Protein AF-F0GJ07-F1 (afdb_monomer_lite)

Sequence (69 aa):
YGGISAGRTRIRLSQEKLAAMLSLTRQTTNQLLKALQADGVVRLHVGEIELLDVEALRRASGLPDGGIR

Foldseek 3Di:
DDDPPQDFDKAQADLCRVCVVVVHDSVVSVVVLVVCVVVVQWDDDHRMITGRGPVVVCVVVPPDPDPDD

Secondary structure (DSSP, 8-state):
--------EEE---HHHHHHHTT--HHHHHHHHHHHHHTTSEEEETTEEEES-HHHHHHHHT--TT---

Structure (mmCIF, N/CA/C/O backbone):
data_AF-F0GJ07-F1
#
_entry.id   AF-F0GJ07-F1
#
loop_
_atom_site.group_PDB
_atom_site.id
_atom_site.type_symbol
_atom_site.label_atom_id
_atom_site.label_alt_id
_atom_site.label_comp_id
_atom_site.label_asym_id
_atom_site.label_entity_id
_atom_site.label_seq_id
_atom_site.pdbx_PDB_ins_code
_atom_site.Cartn_x
_atom_site.Cartn_y
_atom_site.Cartn_z
_atom_site.occupancy
_atom_site.B_iso_or_equiv
_atom_site.auth_seq_id
_atom_site.auth_comp_id
_atom_site.auth_asym_id
_atom_site.auth_atom_id
_atom_site.pdbx_PDB_model_num
ATOM 1 N N . TYR A 1 1 ? 7.384 -29.494 -16.199 1.00 42.41 1 TYR A N 1
ATOM 2 C CA . TYR A 1 1 ? 7.928 -28.535 -15.221 1.00 42.41 1 TYR A CA 1
ATOM 3 C C . TYR A 1 1 ? 6.816 -27.575 -14.862 1.00 42.41 1 TYR A C 1
ATOM 5 O O . TYR A 1 1 ? 6.343 -26.860 -15.735 1.00 42.41 1 TYR A O 1
ATOM 13 N N . GLY A 1 2 ? 6.281 -27.716 -13.648 1.00 39.38 2 GLY A N 1
ATOM 14 C CA . GLY A 1 2 ? 5.069 -27.035 -13.206 1.00 39.38 2 GLY A CA 1
ATOM 15 C C . GLY A 1 2 ? 5.303 -25.538 -13.110 1.00 39.38 2 GLY A C 1
ATOM 16 O O . GLY A 1 2 ? 5.951 -25.079 -12.175 1.00 39.38 2 GLY A O 1
ATOM 17 N N . GLY A 1 3 ? 4.787 -24.798 -14.090 1.00 41.84 3 GLY A N 1
ATOM 18 C CA . GLY A 1 3 ? 4.615 -23.364 -13.951 1.00 41.84 3 GLY A CA 1
ATOM 19 C C . GLY A 1 3 ? 3.743 -23.139 -12.729 1.00 41.84 3 GLY A C 1
ATOM 20 O O . GLY A 1 3 ? 2.656 -23.715 -12.631 1.00 41.84 3 GLY A O 1
ATOM 21 N N . ILE A 1 4 ? 4.251 -22.353 -11.786 1.00 50.31 4 ILE A N 1
ATOM 22 C CA . ILE A 1 4 ? 3.442 -21.620 -10.822 1.00 50.31 4 ILE A CA 1
ATOM 23 C C . ILE A 1 4 ? 2.328 -20.954 -11.624 1.00 50.31 4 ILE A C 1
ATOM 25 O O . ILE A 1 4 ? 2.504 -19.902 -12.225 1.00 50.31 4 ILE A O 1
ATOM 29 N N . SER A 1 5 ? 1.195 -21.646 -11.733 1.00 45.72 5 SER A N 1
ATOM 30 C CA . SER A 1 5 ? -0.007 -21.080 -12.317 1.00 45.72 5 SER A CA 1
ATOM 31 C C . SER A 1 5 ? -0.231 -19.805 -11.535 1.00 45.72 5 SER A C 1
ATOM 33 O O . SER A 1 5 ? -0.218 -19.880 -10.307 1.00 45.72 5 SER A O 1
ATOM 35 N N . ALA A 1 6 ? -0.324 -18.673 -12.239 1.00 52.72 6 ALA A N 1
ATOM 36 C CA . ALA A 1 6 ? -0.507 -17.329 -11.706 1.00 52.72 6 ALA A CA 1
ATOM 37 C C . ALA A 1 6 ? -1.783 -17.269 -10.849 1.00 52.72 6 ALA A C 1
ATOM 39 O O . ALA A 1 6 ? -2.844 -16.784 -11.240 1.00 52.72 6 ALA A O 1
ATOM 40 N N . GLY A 1 7 ? -1.698 -17.876 -9.676 1.00 52.31 7 GLY A N 1
ATOM 41 C CA . GLY A 1 7 ? -2.722 -17.963 -8.675 1.00 52.31 7 GLY A CA 1
ATOM 42 C C . GLY A 1 7 ? -2.565 -16.702 -7.872 1.00 52.31 7 GLY A C 1
ATOM 43 O O . GLY A 1 7 ? -1.641 -16.595 -7.066 1.00 52.31 7 GLY A O 1
ATOM 44 N N . ARG A 1 8 ? -3.442 -15.739 -8.154 1.00 63.59 8 ARG A N 1
ATOM 45 C CA . ARG A 1 8 ? -3.679 -14.541 -7.344 1.00 63.59 8 ARG A CA 1
ATOM 46 C C . ARG A 1 8 ? -3.460 -14.887 -5.870 1.00 63.59 8 ARG A C 1
ATOM 48 O O . ARG A 1 8 ? -4.274 -15.585 -5.265 1.00 63.59 8 ARG A O 1
ATOM 55 N N . THR A 1 9 ? -2.319 -14.486 -5.316 1.00 69.75 9 THR A N 1
ATOM 56 C CA . THR A 1 9 ? -1.940 -14.890 -3.961 1.00 69.75 9 THR A CA 1
ATOM 57 C C . THR A 1 9 ? -2.531 -13.863 -3.019 1.00 69.75 9 THR A C 1
ATOM 59 O O . THR A 1 9 ? -2.068 -12.728 -2.943 1.00 69.75 9 THR A O 1
ATOM 62 N N . ARG A 1 10 ? -3.615 -14.235 -2.340 1.00 74.75 10 ARG A N 1
ATOM 63 C CA . ARG A 1 10 ? -4.322 -13.343 -1.420 1.00 74.75 10 ARG A CA 1
ATOM 64 C C . ARG A 1 10 ? -3.780 -13.534 -0.010 1.00 74.75 10 ARG A C 1
ATOM 66 O O . ARG A 1 10 ? -3.901 -14.611 0.566 1.00 74.75 10 ARG A O 1
ATOM 73 N N . ILE A 1 11 ? -3.186 -12.486 0.546 1.00 81.25 11 ILE A N 1
ATOM 74 C CA . ILE A 1 11 ? -2.621 -12.485 1.893 1.00 81.25 11 ILE A CA 1
ATOM 75 C C . ILE A 1 11 ? -3.546 -11.683 2.808 1.00 81.25 11 ILE A C 1
ATOM 77 O O . ILE A 1 11 ? -3.790 -10.494 2.596 1.00 81.25 11 ILE A O 1
ATOM 81 N N . ARG A 1 12 ? -4.041 -12.323 3.873 1.00 80.50 12 ARG A N 1
ATOM 82 C CA . ARG A 1 12 ? -4.789 -11.648 4.943 1.00 80.50 12 ARG A CA 1
ATOM 83 C C . ARG A 1 12 ? -3.830 -10.925 5.877 1.00 80.50 12 ARG A C 1
ATOM 85 O O . ARG A 1 12 ? -3.440 -11.440 6.924 1.00 80.50 12 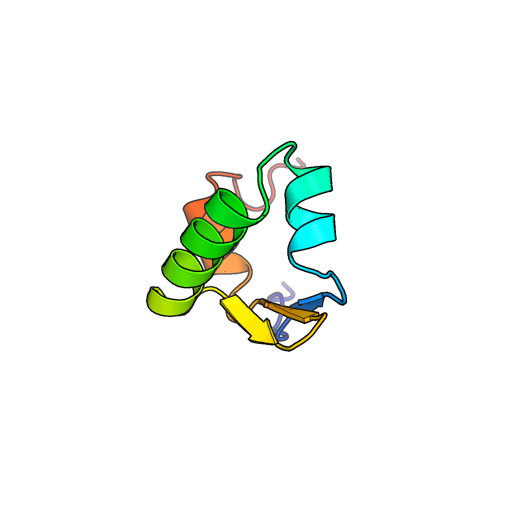ARG A O 1
ATOM 92 N N . LEU A 1 13 ? -3.406 -9.742 5.457 1.00 81.38 13 LEU A N 1
ATOM 93 C CA . LEU A 1 13 ? -2.507 -8.887 6.212 1.00 81.38 13 LEU A CA 1
ATOM 94 C C . LEU A 1 13 ? -2.987 -7.442 6.108 1.00 81.38 13 LEU A C 1
ATOM 96 O O . LEU A 1 13 ? -3.107 -6.897 5.013 1.00 81.38 13 LEU A O 1
ATOM 100 N N . SER A 1 14 ? -3.234 -6.810 7.253 1.00 83.06 14 SER A N 1
ATOM 101 C CA . SER A 1 14 ? -3.487 -5.376 7.290 1.00 83.06 14 SER A CA 1
ATOM 102 C C . SER A 1 14 ? -2.205 -4.605 6.987 1.00 83.06 14 SER A C 1
ATOM 104 O O . SER A 1 14 ? -1.098 -5.027 7.327 1.00 83.06 14 SER A O 1
ATOM 106 N N . GLN A 1 15 ? -2.356 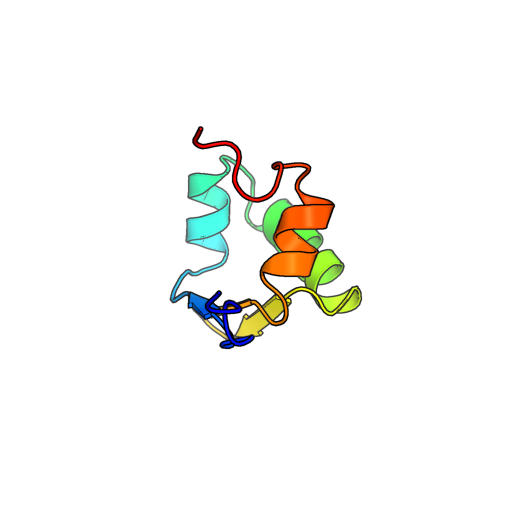-3.428 6.388 1.00 79.75 15 GLN A N 1
ATOM 107 C CA . GLN A 1 15 ? -1.232 -2.543 6.077 1.00 79.75 15 GLN A CA 1
ATOM 108 C C . GLN A 1 15 ? -0.446 -2.157 7.332 1.00 79.75 15 GLN A C 1
ATOM 110 O O . GLN A 1 15 ? 0.764 -1.999 7.283 1.00 79.75 15 GLN A O 1
ATOM 115 N N . GLU A 1 16 ? -1.129 -2.041 8.469 1.00 83.81 16 GLU A N 1
ATOM 116 C CA . GLU A 1 16 ? -0.506 -1.769 9.765 1.00 83.81 16 GLU A CA 1
ATOM 117 C C . GLU A 1 16 ? 0.405 -2.909 10.204 1.00 83.81 16 GLU A C 1
ATOM 119 O O . GLU A 1 16 ? 1.507 -2.678 10.694 1.00 83.81 16 GLU A O 1
ATOM 124 N N . LYS A 1 17 ? -0.038 -4.151 9.984 1.00 82.94 17 LYS A N 1
ATOM 125 C CA . LYS A 1 17 ? 0.746 -5.337 10.308 1.00 82.94 17 LYS A CA 1
ATOM 126 C C . LYS A 1 17 ? 1.914 -5.507 9.337 1.00 82.94 17 LYS A C 1
ATOM 128 O O . LYS A 1 17 ? 2.994 -5.884 9.774 1.00 82.94 17 LYS A O 1
ATOM 133 N N . LEU A 1 18 ? 1.738 -5.155 8.061 1.00 83.75 18 LEU A N 1
ATOM 134 C CA . LEU A 1 1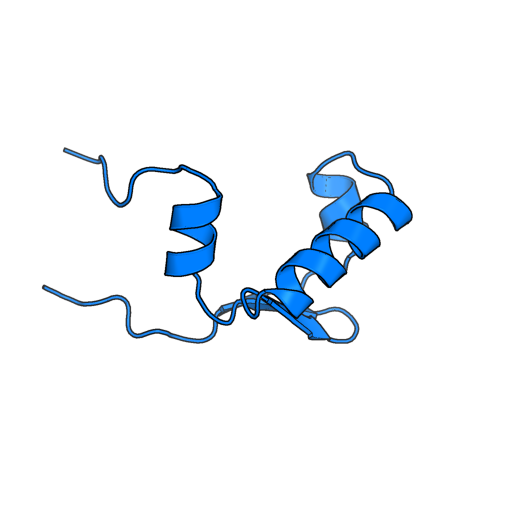8 ? 2.845 -5.070 7.103 1.00 83.75 18 LEU A CA 1
ATOM 135 C C . LEU A 1 18 ? 3.863 -3.994 7.510 1.00 83.75 18 LEU A C 1
ATOM 137 O O . LEU A 1 18 ? 5.062 -4.253 7.498 1.00 83.75 18 LEU A O 1
ATOM 141 N N . ALA A 1 19 ? 3.389 -2.816 7.917 1.00 85.50 19 ALA A N 1
ATOM 142 C CA . ALA A 1 19 ? 4.229 -1.723 8.393 1.00 85.50 19 ALA A CA 1
ATOM 143 C C . ALA A 1 19 ? 5.064 -2.163 9.602 1.00 85.50 19 ALA A C 1
ATOM 145 O O . ALA A 1 19 ? 6.276 -1.977 9.612 1.00 85.50 19 ALA A O 1
ATOM 146 N N . ALA A 1 20 ? 4.436 -2.840 10.567 1.00 87.00 20 ALA A N 1
ATOM 147 C CA . ALA A 1 20 ? 5.121 -3.403 11.725 1.00 87.00 20 ALA A CA 1
ATOM 148 C C . ALA A 1 20 ? 6.170 -4.465 11.341 1.00 87.00 20 ALA A C 1
ATOM 150 O O . ALA A 1 20 ? 7.265 -4.457 11.893 1.00 87.00 20 ALA A O 1
ATOM 151 N N . MET A 1 21 ? 5.874 -5.345 10.375 1.00 86.19 21 MET A N 1
ATOM 152 C CA . MET A 1 21 ? 6.821 -6.363 9.887 1.00 86.19 21 MET A CA 1
ATOM 153 C C . MET A 1 21 ? 8.041 -5.760 9.184 1.00 86.19 21 MET A C 1
ATOM 155 O O . MET A 1 21 ? 9.138 -6.296 9.297 1.00 86.19 21 MET A O 1
ATOM 159 N N . LEU A 1 22 ? 7.849 -4.656 8.461 1.00 84.06 22 LEU A N 1
ATOM 160 C CA . LEU A 1 22 ? 8.914 -3.955 7.741 1.00 84.06 22 LEU A CA 1
ATOM 161 C C . LEU A 1 22 ? 9.567 -2.848 8.583 1.00 84.06 22 LEU A C 1
ATOM 163 O O . LEU A 1 22 ? 10.436 -2.136 8.089 1.00 84.06 22 LEU A O 1
ATOM 167 N N . SER A 1 23 ? 9.145 -2.687 9.843 1.00 88.25 23 SER A N 1
ATOM 168 C CA . SER A 1 23 ? 9.561 -1.598 10.730 1.00 88.25 23 SER A CA 1
ATOM 169 C C . SER A 1 23 ? 9.361 -0.198 10.113 1.00 88.25 23 SER A C 1
ATOM 171 O O . SER A 1 23 ? 10.112 0.738 10.389 1.00 88.25 23 SER A O 1
ATOM 173 N N . LEU A 1 24 ? 8.332 -0.059 9.269 1.00 86.75 24 LEU A N 1
ATOM 174 C CA . LEU A 1 24 ? 7.922 1.169 8.590 1.00 86.75 24 LEU A CA 1
ATOM 175 C C . LEU A 1 24 ? 6.711 1.802 9.284 1.00 86.75 24 LEU A C 1
ATOM 177 O O . LEU A 1 24 ? 5.958 1.157 10.012 1.00 86.75 24 LEU A O 1
ATOM 181 N N . THR A 1 25 ? 6.459 3.082 9.005 1.00 84.75 25 THR A N 1
ATOM 182 C CA . THR A 1 25 ? 5.220 3.736 9.454 1.00 84.75 25 THR A CA 1
ATOM 183 C C . THR A 1 25 ? 4.027 3.314 8.589 1.00 84.75 25 THR A C 1
ATOM 185 O O . THR A 1 25 ? 4.182 2.957 7.414 1.00 84.75 25 THR A O 1
ATOM 188 N N . ARG A 1 26 ? 2.802 3.426 9.130 1.00 82.25 26 ARG A N 1
ATOM 189 C CA . ARG A 1 26 ? 1.563 3.222 8.350 1.00 82.25 26 ARG A CA 1
ATOM 190 C C . ARG A 1 26 ? 1.495 4.131 7.123 1.00 82.25 26 ARG A C 1
ATOM 192 O O . ARG A 1 26 ? 0.986 3.706 6.092 1.00 82.25 26 ARG A O 1
ATOM 199 N N . GLN A 1 27 ? 2.011 5.359 7.223 1.00 87.62 27 GLN A N 1
ATOM 200 C CA . GLN A 1 27 ? 2.010 6.328 6.127 1.00 87.62 27 GLN A CA 1
ATOM 201 C C . GLN A 1 27 ? 2.944 5.892 4.995 1.00 87.62 27 GLN A C 1
ATOM 203 O O . GLN A 1 27 ? 2.501 5.787 3.854 1.00 87.62 27 GLN A O 1
ATOM 208 N N . THR A 1 28 ? 4.204 5.582 5.313 1.00 85.50 28 THR A N 1
ATOM 209 C CA . THR A 1 28 ? 5.195 5.116 4.331 1.00 85.50 28 THR A CA 1
ATOM 210 C C . THR A 1 28 ? 4.745 3.813 3.677 1.00 85.50 28 THR A C 1
ATOM 212 O O . THR A 1 28 ? 4.805 3.675 2.459 1.00 85.50 28 THR A O 1
ATOM 215 N N . THR A 1 29 ? 4.200 2.888 4.470 1.00 88.00 29 THR A N 1
ATOM 216 C CA . THR A 1 29 ? 3.659 1.618 3.967 1.00 88.00 29 THR A CA 1
ATOM 217 C C . THR A 1 29 ? 2.491 1.852 3.014 1.00 88.00 29 THR A C 1
ATOM 219 O O . THR A 1 29 ? 2.459 1.268 1.938 1.00 88.00 29 THR A O 1
ATOM 222 N N . ASN A 1 30 ? 1.559 2.751 3.346 1.00 88.12 30 ASN A N 1
ATOM 223 C CA . ASN A 1 30 ? 0.458 3.096 2.447 1.00 88.12 30 ASN A CA 1
ATOM 224 C C . ASN A 1 30 ? 0.930 3.727 1.136 1.00 88.12 30 ASN A C 1
ATOM 226 O O . ASN A 1 30 ? 0.370 3.430 0.085 1.00 88.12 30 ASN A O 1
ATOM 230 N N . GLN A 1 31 ? 1.938 4.598 1.187 1.00 88.25 31 GLN A N 1
ATOM 231 C CA . GLN A 1 31 ? 2.508 5.208 -0.015 1.00 88.25 31 GLN A CA 1
ATOM 232 C C . GLN A 1 31 ? 3.145 4.149 -0.922 1.00 88.25 31 GLN A C 1
ATOM 234 O O . GLN A 1 31 ? 2.840 4.114 -2.112 1.00 88.25 31 GLN A O 1
ATOM 239 N N . LEU A 1 32 ? 3.941 3.236 -0.354 1.00 85.50 32 LEU A N 1
ATOM 240 C CA . LEU A 1 32 ? 4.576 2.149 -1.101 1.00 85.50 32 LEU A CA 1
ATOM 241 C C . LEU A 1 32 ? 3.539 1.184 -1.696 1.00 85.50 32 LEU A C 1
ATOM 243 O O . LEU A 1 32 ? 3.615 0.821 -2.865 1.00 85.50 32 LEU A O 1
ATOM 247 N N . LEU A 1 33 ? 2.523 0.815 -0.912 1.00 85.31 33 LEU A N 1
ATOM 248 C CA . LEU A 1 33 ? 1.432 -0.048 -1.362 1.00 85.31 33 LEU A CA 1
ATOM 249 C C . LEU A 1 33 ? 0.597 0.598 -2.475 1.00 85.31 33 LEU A C 1
ATOM 251 O O . LEU A 1 33 ? 0.186 -0.093 -3.403 1.00 85.31 33 LEU A O 1
ATOM 255 N N . LYS A 1 34 ? 0.357 1.914 -2.411 1.00 86.88 34 LYS A N 1
ATOM 256 C CA . LYS A 1 34 ? -0.323 2.654 -3.484 1.00 86.88 34 LYS A CA 1
ATOM 257 C C . LYS A 1 34 ? 0.510 2.704 -4.764 1.00 86.88 34 LYS A C 1
ATOM 259 O O . LYS A 1 34 ? -0.074 2.564 -5.832 1.00 86.88 34 LYS A O 1
ATOM 264 N N . ALA A 1 35 ? 1.832 2.865 -4.662 1.00 86.88 35 ALA A N 1
ATOM 265 C CA . ALA A 1 35 ? 2.733 2.790 -5.813 1.00 86.88 35 ALA A CA 1
ATOM 266 C C . ALA A 1 35 ? 2.682 1.395 -6.459 1.00 86.88 35 ALA A C 1
ATOM 268 O O . ALA A 1 35 ? 2.339 1.277 -7.627 1.00 86.88 35 ALA A O 1
ATOM 269 N N . LEU A 1 36 ? 2.849 0.331 -5.666 1.00 80.81 36 LEU A N 1
ATOM 270 C CA . LEU A 1 36 ? 2.757 -1.052 -6.155 1.00 80.81 36 LEU A CA 1
ATOM 271 C C . LEU A 1 36 ? 1.379 -1.387 -6.755 1.00 80.81 36 LEU A C 1
ATOM 273 O O . LEU A 1 36 ? 1.281 -2.217 -7.658 1.00 80.81 36 LEU A O 1
ATOM 277 N N . GLN A 1 37 ? 0.308 -0.761 -6.259 1.00 85.88 37 GLN A N 1
ATOM 278 C CA . GLN A 1 37 ? -1.025 -0.894 -6.845 1.00 85.88 37 GLN A CA 1
ATOM 279 C C . G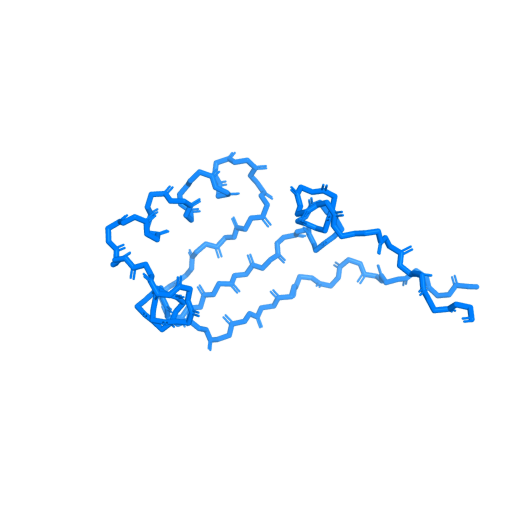LN A 1 37 ? -1.159 -0.142 -8.175 1.00 85.88 37 GLN A C 1
ATOM 281 O O . GLN A 1 37 ? -1.823 -0.642 -9.080 1.00 85.88 37 GLN A O 1
ATOM 286 N N . ALA A 1 38 ? -0.543 1.036 -8.306 1.00 85.50 38 ALA A N 1
ATOM 287 C CA . ALA A 1 38 ? -0.517 1.795 -9.556 1.00 85.50 38 ALA A CA 1
ATOM 288 C C . ALA A 1 38 ? 0.268 1.057 -10.654 1.00 85.50 38 ALA A C 1
ATOM 290 O O . ALA A 1 38 ? -0.167 1.046 -11.802 1.00 85.50 38 ALA A O 1
ATOM 291 N N . ASP A 1 39 ? 1.346 0.365 -10.282 1.00 81.50 39 ASP A N 1
ATOM 292 C CA . ASP A 1 39 ? 2.118 -0.518 -11.165 1.00 81.50 39 ASP A CA 1
ATOM 293 C C . ASP A 1 39 ? 1.415 -1.858 -11.473 1.00 81.50 39 ASP A C 1
ATOM 295 O O . ASP A 1 39 ? 1.943 -2.691 -12.207 1.00 81.50 39 ASP A O 1
ATOM 299 N N . GLY A 1 40 ? 0.220 -2.103 -10.918 1.00 81.56 40 GLY A N 1
ATOM 300 C CA . GLY A 1 40 ? -0.546 -3.329 -11.165 1.00 81.56 40 GLY A CA 1
ATOM 301 C C . GLY A 1 40 ? 0.056 -4.591 -10.536 1.00 81.56 40 GLY A C 1
ATOM 302 O O . GLY A 1 40 ? -0.329 -5.700 -10.903 1.00 81.56 40 GLY A O 1
ATOM 303 N N . VAL A 1 41 ? 0.973 -4.443 -9.575 1.00 78.75 41 VAL A N 1
ATOM 304 C CA . VAL A 1 41 ? 1.666 -5.558 -8.907 1.00 78.75 41 VAL A CA 1
ATOM 305 C C . VAL A 1 41 ? 0.816 -6.136 -7.770 1.00 78.75 41 VAL A C 1
ATOM 307 O O . VAL A 1 41 ? 0.762 -7.352 -7.565 1.00 78.75 41 VAL A O 1
ATOM 310 N N . VAL A 1 42 ? 0.112 -5.271 -7.033 1.00 83.00 42 VAL A N 1
ATOM 311 C CA . VAL A 1 42 ? -0.740 -5.652 -5.894 1.00 83.00 42 VAL A CA 1
ATOM 312 C C . VAL A 1 42 ? -2.099 -4.960 -5.949 1.00 83.00 42 VAL A C 1
ATOM 314 O O . VAL A 1 42 ? -2.262 -3.916 -6.569 1.00 83.00 42 VAL A O 1
ATOM 317 N N . ARG A 1 43 ? -3.087 -5.512 -5.252 1.00 85.00 43 ARG A N 1
ATOM 318 C CA . ARG A 1 43 ? -4.403 -4.910 -5.048 1.00 85.00 43 ARG A CA 1
ATOM 319 C C . ARG A 1 43 ? -4.706 -4.862 -3.561 1.00 85.00 43 ARG A C 1
ATOM 321 O O . ARG A 1 43 ? -4.607 -5.870 -2.862 1.00 85.00 43 ARG A O 1
ATOM 328 N N . LEU A 1 44 ? -5.058 -3.685 -3.070 1.00 85.62 44 LEU A N 1
ATOM 329 C CA . LEU A 1 44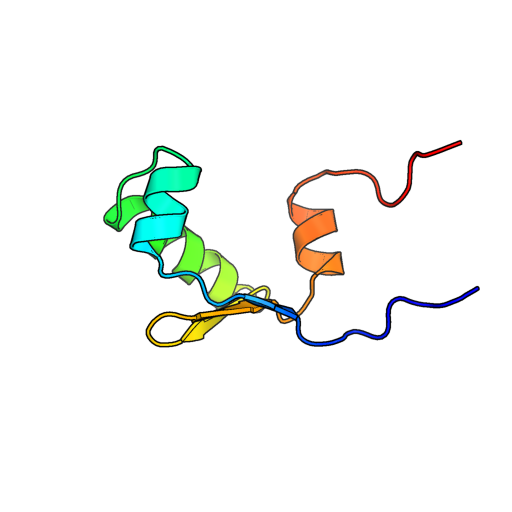 ? -5.338 -3.467 -1.657 1.00 85.62 44 LEU A CA 1
ATOM 330 C C . LEU A 1 44 ? -6.835 -3.628 -1.407 1.00 85.62 44 LEU A C 1
ATOM 332 O O . LEU A 1 44 ? -7.655 -2.994 -2.067 1.00 85.62 44 LEU A O 1
ATOM 336 N N . HIS A 1 45 ? -7.180 -4.447 -0.421 1.00 82.25 45 HIS A N 1
ATOM 337 C CA . HIS A 1 45 ? -8.530 -4.593 0.111 1.00 82.25 45 HIS A CA 1
ATOM 338 C C . HIS A 1 45 ? -8.514 -4.246 1.605 1.00 82.25 45 HIS A C 1
ATOM 340 O O . HIS A 1 45 ? -7.461 -4.179 2.244 1.00 82.25 45 HIS A O 1
ATOM 346 N N . VAL A 1 46 ? -9.683 -4.017 2.198 1.00 77.94 46 VAL A N 1
ATOM 347 C CA . VAL A 1 46 ? -9.774 -3.723 3.635 1.00 77.94 46 VAL A CA 1
ATOM 348 C C . VAL A 1 46 ? -9.327 -4.955 4.431 1.00 77.94 46 VAL A C 1
ATOM 350 O O . VAL A 1 46 ? -10.025 -5.961 4.470 1.00 77.94 46 VAL A O 1
ATOM 353 N N . GLY A 1 47 ? -8.140 -4.881 5.043 1.00 81.56 47 GLY A N 1
ATOM 354 C CA . GLY A 1 47 ? -7.553 -5.977 5.827 1.00 81.56 47 GLY A CA 1
ATOM 355 C C . GLY A 1 47 ? -6.902 -7.104 5.011 1.00 81.56 47 GLY A C 1
ATOM 356 O O . GLY A 1 47 ? -6.431 -8.074 5.607 1.00 81.56 47 GLY A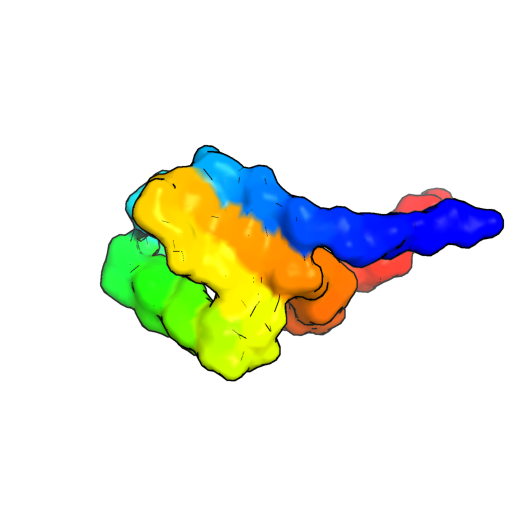 O 1
ATOM 357 N N . GLU A 1 48 ? -6.833 -6.986 3.682 1.00 82.81 48 GLU A N 1
ATOM 358 C CA . GLU A 1 48 ? -6.197 -7.980 2.810 1.00 82.81 48 GLU A CA 1
ATOM 359 C C . GLU A 1 48 ? -5.347 -7.312 1.719 1.00 82.81 48 GLU A C 1
ATOM 361 O O . GLU A 1 48 ? -5.670 -6.238 1.213 1.00 82.81 48 GLU A O 1
ATOM 366 N N . ILE A 1 49 ? -4.268 -7.980 1.318 1.00 84.56 49 ILE A N 1
ATOM 367 C CA . ILE A 1 49 ? -3.413 -7.586 0.197 1.00 84.56 49 ILE A CA 1
ATOM 368 C C . ILE A 1 49 ? -3.431 -8.740 -0.801 1.00 84.56 49 ILE A C 1
ATOM 370 O O . ILE A 1 49 ? -3.076 -9.871 -0.476 1.00 84.56 49 ILE A O 1
ATOM 374 N N . GLU A 1 50 ? -3.873 -8.467 -2.019 1.00 84.31 50 GLU A N 1
ATOM 375 C CA . GLU A 1 50 ? -3.901 -9.431 -3.112 1.00 84.31 50 GLU A CA 1
ATOM 376 C C . GLU A 1 50 ? -2.698 -9.189 -4.023 1.00 84.31 50 GLU A C 1
ATOM 378 O O . GLU A 1 50 ? -2.554 -8.111 -4.592 1.00 84.31 50 GLU A O 1
ATOM 383 N N . LEU A 1 51 ? -1.819 -10.179 -4.164 1.00 77.81 51 LEU A N 1
ATOM 384 C CA . LEU A 1 51 ? -0.741 -10.131 -5.143 1.00 77.81 51 LEU A CA 1
ATOM 385 C C . LEU A 1 51 ? -1.304 -10.553 -6.496 1.00 77.81 51 LEU A C 1
ATOM 387 O O . LEU A 1 51 ? -1.798 -11.675 -6.649 1.00 77.81 51 LEU A O 1
ATOM 391 N N . LEU A 1 52 ? -1.236 -9.636 -7.459 1.00 75.38 52 LEU A N 1
ATOM 392 C CA . LEU A 1 52 ? -1.715 -9.863 -8.819 1.00 75.38 52 LEU A CA 1
ATOM 393 C C . LEU A 1 52 ? -0.692 -10.662 -9.623 1.00 75.38 52 LEU A C 1
ATOM 395 O O . LEU A 1 52 ? -1.073 -11.572 -10.355 1.00 75.38 52 LEU A O 1
ATOM 399 N N . ASP A 1 53 ? 0.591 -10.363 -9.423 1.00 70.69 53 ASP A N 1
ATOM 400 C CA . ASP A 1 53 ? 1.693 -11.046 -10.085 1.00 70.69 53 ASP A CA 1
ATOM 401 C C . ASP A 1 53 ? 2.872 -11.214 -9.111 1.00 70.69 53 ASP A C 1
ATOM 403 O O . ASP A 1 53 ? 3.646 -10.293 -8.832 1.00 70.69 53 ASP A O 1
ATOM 407 N N . VAL A 1 54 ? 2.974 -12.419 -8.544 1.00 67.88 54 VAL A N 1
ATOM 408 C CA . VAL A 1 54 ? 4.056 -12.788 -7.622 1.00 67.88 54 VAL A CA 1
ATOM 409 C C . VAL A 1 54 ? 5.397 -12.858 -8.357 1.00 67.88 54 VAL A C 1
ATOM 411 O O . VAL A 1 54 ? 6.422 -12.553 -7.750 1.00 67.88 54 VAL A O 1
ATOM 414 N N . GLU A 1 55 ? 5.411 -13.199 -9.650 1.00 66.19 55 GLU A N 1
ATOM 415 C CA . GLU A 1 55 ? 6.638 -13.194 -10.453 1.00 66.19 55 GLU A CA 1
ATOM 416 C C . GLU A 1 55 ? 7.106 -11.762 -10.726 1.00 66.19 55 GLU A C 1
ATOM 418 O O . GLU A 1 55 ? 8.290 -11.469 -10.583 1.00 66.19 55 GLU A O 1
ATOM 423 N N . ALA A 1 56 ? 6.197 -10.832 -11.031 1.00 65.25 56 ALA A N 1
ATOM 424 C CA . ALA A 1 56 ? 6.538 -9.417 -11.170 1.00 65.25 56 ALA A CA 1
ATOM 425 C C . ALA A 1 56 ? 7.066 -8.818 -9.859 1.00 65.25 56 ALA A C 1
ATOM 427 O O . ALA A 1 56 ? 8.070 -8.105 -9.885 1.00 65.25 56 ALA A O 1
ATOM 428 N N . LEU A 1 57 ? 6.452 -9.143 -8.712 1.00 66.31 57 LEU A N 1
ATOM 429 C CA . LEU A 1 57 ? 6.970 -8.721 -7.406 1.00 66.31 57 LEU A CA 1
ATOM 430 C C . LEU A 1 57 ? 8.363 -9.311 -7.144 1.00 66.31 57 LEU A C 1
ATOM 432 O O . LEU A 1 57 ? 9.241 -8.610 -6.644 1.00 66.31 57 LEU A O 1
ATOM 436 N N . ARG A 1 58 ? 8.588 -10.578 -7.510 1.00 69.00 58 ARG A N 1
ATOM 437 C CA . ARG A 1 58 ? 9.882 -11.249 -7.348 1.00 69.00 58 ARG A CA 1
ATOM 438 C C . ARG A 1 58 ? 10.963 -10.592 -8.214 1.00 69.00 58 ARG A C 1
ATOM 440 O O . ARG A 1 58 ? 12.007 -10.229 -7.670 1.00 69.00 58 ARG A O 1
ATOM 447 N N . ARG A 1 59 ? 10.663 -10.286 -9.484 1.00 65.00 59 ARG A N 1
ATOM 448 C CA . ARG A 1 59 ? 11.538 -9.501 -10.378 1.00 65.00 59 ARG A CA 1
ATOM 449 C C . ARG A 1 59 ? 11.850 -8.110 -9.820 1.00 65.00 59 ARG A C 1
ATOM 451 O O . ARG A 1 59 ? 13.006 -7.703 -9.829 1.00 65.00 59 ARG A O 1
ATOM 458 N N . ALA A 1 60 ? 10.848 -7.399 -9.296 1.00 64.94 60 ALA A N 1
ATOM 459 C CA . ALA A 1 60 ? 11.031 -6.072 -8.698 1.00 64.94 60 ALA A CA 1
ATOM 460 C C . ALA A 1 60 ? 11.832 -6.113 -7.382 1.00 64.94 60 ALA A C 1
ATOM 462 O O . ALA A 1 60 ? 12.550 -5.170 -7.064 1.00 64.94 60 ALA A O 1
ATOM 463 N N . SER A 1 61 ? 11.734 -7.211 -6.625 1.00 64.31 61 SER A N 1
ATOM 464 C CA . SER A 1 61 ? 12.465 -7.404 -5.365 1.00 64.31 61 SER A CA 1
ATOM 465 C C . SER A 1 61 ? 13.939 -7.788 -5.548 1.00 64.31 61 SER A C 1
ATOM 467 O O . SER A 1 61 ? 14.694 -7.765 -4.579 1.00 64.31 61 SER A O 1
ATOM 469 N N . GLY A 1 62 ? 14.360 -8.160 -6.763 1.00 59.12 62 GLY A N 1
ATOM 470 C CA . GLY A 1 62 ? 15.728 -8.599 -7.049 1.00 59.12 62 GLY A CA 1
ATOM 471 C C . GLY A 1 62 ? 16.099 -9.967 -6.463 1.00 59.12 62 GLY A C 1
ATOM 472 O O . GLY A 1 62 ? 17.267 -10.348 -6.526 1.00 59.12 62 GLY A O 1
ATOM 473 N N . LEU A 1 63 ? 15.145 -10.722 -5.898 1.00 57.94 63 LEU A N 1
ATOM 474 C CA . LEU A 1 63 ? 15.411 -12.093 -5.463 1.00 57.94 63 LEU A CA 1
ATOM 475 C C . LEU A 1 63 ? 15.479 -13.011 -6.691 1.00 57.94 63 LEU A C 1
ATOM 477 O O . LEU A 1 63 ? 14.451 -13.174 -7.350 1.00 57.94 63 LEU A O 1
ATOM 481 N N . PRO A 1 64 ? 16.628 -13.657 -6.972 1.00 51.97 64 PRO A N 1
ATOM 482 C CA . PRO A 1 64 ? 16.731 -14.588 -8.083 1.00 51.97 64 PRO A CA 1
ATOM 483 C C . PRO A 1 64 ? 15.713 -15.717 -7.913 1.00 51.97 64 PRO A C 1
ATOM 485 O O . PRO A 1 64 ? 15.559 -16.314 -6.839 1.00 51.97 64 PRO A O 1
ATOM 488 N N . ASP A 1 65 ? 14.987 -15.987 -8.987 1.00 60.19 65 ASP A N 1
ATOM 489 C CA . ASP A 1 65 ? 14.045 -17.084 -9.089 1.00 60.19 65 ASP A CA 1
ATOM 490 C C . ASP A 1 65 ? 14.827 -18.408 -8.990 1.00 60.19 65 ASP A C 1
ATOM 492 O O . ASP A 1 65 ? 15.549 -18.797 -9.901 1.00 60.19 65 ASP A O 1
ATOM 496 N N . GLY A 1 66 ? 14.728 -19.108 -7.856 1.00 58.12 66 GLY A N 1
ATOM 497 C CA . GLY A 1 66 ? 15.062 -20.538 -7.793 1.00 58.12 66 GLY A CA 1
ATOM 498 C C . GLY A 1 66 ? 16.544 -20.936 -7.743 1.00 58.12 66 GLY A C 1
ATOM 499 O O . GLY A 1 66 ? 16.921 -21.940 -8.338 1.00 58.12 66 GLY A O 1
ATOM 500 N N . GLY A 1 67 ? 17.380 -20.240 -6.974 1.00 47.41 67 GLY A N 1
ATOM 501 C CA . GLY A 1 67 ? 18.743 -20.692 -6.663 1.00 47.41 67 GLY A CA 1
ATOM 502 C C . GLY A 1 67 ? 18.842 -21.681 -5.491 1.00 47.41 67 GLY A C 1
ATOM 503 O O . GLY A 1 67 ? 19.593 -21.412 -4.562 1.00 47.41 67 GLY A O 1
ATOM 504 N N . ILE A 1 68 ? 18.105 -22.797 -5.504 1.00 47.44 68 ILE A N 1
ATOM 505 C CA . ILE A 1 68 ? 18.521 -23.999 -4.757 1.00 47.44 68 ILE A CA 1
ATOM 506 C C . ILE A 1 68 ? 18.999 -25.042 -5.771 1.00 47.44 68 ILE A C 1
ATOM 508 O O . ILE A 1 68 ? 18.211 -25.792 -6.342 1.00 47.44 68 ILE A O 1
ATOM 512 N N . ARG A 1 69 ? 20.305 -25.024 -6.041 1.00 43.44 69 ARG A N 1
ATOM 513 C CA . ARG A 1 69 ? 21.039 -26.212 -6.487 1.00 43.44 69 ARG A CA 1
ATOM 514 C C . ARG A 1 69 ? 21.673 -26.858 -5.271 1.00 43.44 69 ARG A C 1
ATOM 516 O O . ARG A 1 69 ? 22.090 -26.090 -4.376 1.00 43.44 69 ARG A O 1
#

Radius of gyration: 13.2 Å; chains: 1; bounding box: 31×35×27 Å

pLDDT: mean 73.56, std 14.4, range [39.38, 88.25]